Protein AF-A0A7M3X6B1-F1 (afdb_monomer_lite)

Radius of gyration: 15.03 Å; chains: 1; bounding box: 33×25×43 Å

Foldseek 3Di:
DEDADDDCQQQQFPQPPGGDNDDDVVVDVRTQQDKYKHPWDDPDPVDIDIDIDGNCPCNVHDVVVVVVVVVCVVVVVD

Structure (mmCIF, N/CA/C/O backbone):
data_AF-A0A7M3X6B1-F1
#
_entry.id   AF-A0A7M3X6B1-F1
#
loop_
_atom_site.group_PDB
_atom_site.id
_atom_site.type_symbol
_atom_site.label_atom_id
_atom_site.label_alt_id
_atom_site.label_comp_id
_atom_site.label_asym_id
_atom_site.label_entity_id
_atom_site.label_seq_id
_atom_site.pdbx_PDB_ins_code
_atom_site.Cartn_x
_atom_site.Cartn_y
_atom_site.Cartn_z
_atom_site.occupancy
_atom_site.B_iso_or_equiv
_atom_site.auth_seq_id
_atom_site.auth_comp_id
_atom_site.auth_asym_id
_atom_site.auth_atom_id
_atom_site.pdbx_PDB_model_num
ATOM 1 N N . MET A 1 1 ? -5.329 -2.457 1.335 1.00 91.44 1 MET A N 1
ATOM 2 C CA . MET A 1 1 ? -5.600 -3.649 2.162 1.00 91.44 1 MET A CA 1
ATOM 3 C C . MET A 1 1 ? -6.006 -3.214 3.550 1.00 91.44 1 MET A C 1
ATOM 5 O O . MET A 1 1 ? -5.409 -2.278 4.063 1.00 91.44 1 MET A O 1
ATOM 9 N N . LEU A 1 2 ? -7.022 -3.851 4.126 1.00 94.38 2 LEU A N 1
ATOM 10 C CA . LEU A 1 2 ? -7.453 -3.571 5.493 1.00 94.38 2 LEU A CA 1
ATOM 11 C C . LEU A 1 2 ? -6.695 -4.475 6.466 1.00 94.38 2 LEU A C 1
ATOM 13 O O . LEU A 1 2 ? -6.547 -5.667 6.205 1.00 94.38 2 LEU A O 1
ATOM 17 N N . ALA A 1 3 ? -6.238 -3.908 7.575 1.00 95.81 3 ALA A N 1
ATOM 18 C CA . ALA A 1 3 ? -5.634 -4.627 8.689 1.00 95.81 3 ALA A CA 1
ATOM 19 C C . ALA A 1 3 ? -6.185 -4.085 10.016 1.00 95.81 3 ALA A C 1
ATOM 21 O O . ALA A 1 3 ? -6.747 -2.992 10.064 1.00 95.81 3 ALA A O 1
ATOM 22 N N . SER A 1 4 ? -6.038 -4.841 11.105 1.00 95.69 4 SER A N 1
ATOM 23 C CA . SER A 1 4 ? -6.423 -4.362 12.439 1.00 95.69 4 SER A CA 1
ATOM 24 C C . SER A 1 4 ? -5.459 -3.289 12.952 1.00 95.69 4 SER A C 1
ATOM 26 O O . SER A 1 4 ? -5.906 -2.249 13.420 1.00 95.69 4 SER A O 1
ATOM 28 N N . THR A 1 5 ? -4.152 -3.508 12.792 1.00 97.50 5 THR A N 1
ATOM 29 C CA . THR A 1 5 ? -3.062 -2.583 13.147 1.00 97.50 5 THR A CA 1
ATOM 30 C C . THR A 1 5 ? -2.006 -2.548 12.036 1.00 97.50 5 THR A C 1
ATOM 32 O O . THR A 1 5 ? -2.000 -3.425 11.171 1.00 97.50 5 THR A O 1
ATOM 35 N N . ILE A 1 6 ? -1.106 -1.561 12.043 1.00 97.81 6 ILE A N 1
ATOM 36 C CA . ILE A 1 6 ? 0.049 -1.518 11.136 1.00 97.81 6 ILE A CA 1
ATOM 37 C C . ILE A 1 6 ? 1.232 -2.291 11.735 1.00 97.81 6 ILE A C 1
ATOM 39 O O . ILE A 1 6 ? 1.730 -1.949 12.804 1.00 97.81 6 ILE A O 1
ATOM 43 N N . ASP A 1 7 ? 1.738 -3.277 10.994 1.00 97.25 7 ASP A N 1
ATOM 44 C CA . ASP A 1 7 ? 3.074 -3.849 11.172 1.00 97.25 7 ASP A CA 1
ATOM 45 C C . ASP A 1 7 ? 3.962 -3.380 10.016 1.00 97.25 7 ASP A C 1
ATOM 47 O O . ASP A 1 7 ? 3.799 -3.811 8.877 1.00 97.25 7 ASP A O 1
ATOM 51 N N . VAL A 1 8 ? 4.907 -2.482 10.291 1.00 95.69 8 VAL A N 1
ATOM 52 C CA . VAL A 1 8 ? 5.745 -1.865 9.249 1.00 95.69 8 VAL A CA 1
ATOM 53 C C . VAL A 1 8 ? 6.629 -2.863 8.499 1.00 95.69 8 VAL A C 1
ATOM 55 O O . VAL A 1 8 ? 6.941 -2.622 7.336 1.00 95.69 8 VAL A O 1
ATOM 58 N N . ASN A 1 9 ? 7.021 -3.972 9.132 1.00 95.19 9 ASN A N 1
ATOM 59 C CA . ASN A 1 9 ? 7.905 -4.961 8.518 1.00 95.19 9 ASN A CA 1
ATOM 60 C C . ASN A 1 9 ? 7.102 -5.947 7.675 1.00 95.19 9 ASN A C 1
ATOM 62 O O . ASN A 1 9 ? 7.465 -6.217 6.533 1.00 95.19 9 ASN A O 1
ATOM 66 N N . ALA A 1 10 ? 5.991 -6.451 8.215 1.00 95.94 10 ALA A N 1
ATOM 67 C CA . ALA A 1 10 ? 5.132 -7.369 7.478 1.00 95.94 10 ALA A CA 1
ATOM 68 C C . ALA A 1 10 ? 4.422 -6.665 6.312 1.00 95.94 10 ALA A C 1
ATOM 70 O O . ALA A 1 10 ? 4.240 -7.245 5.247 1.00 95.94 10 ALA A O 1
ATOM 71 N N . HIS A 1 11 ? 4.028 -5.401 6.485 1.00 97.31 11 HIS A N 1
ATOM 72 C CA . HIS A 1 11 ? 3.176 -4.701 5.524 1.00 97.31 11 HIS A CA 1
ATOM 73 C C . HIS A 1 11 ? 3.930 -3.932 4.434 1.00 97.31 11 HIS A C 1
ATOM 75 O O . HIS A 1 11 ? 3.286 -3.403 3.527 1.00 97.31 11 HIS A O 1
ATOM 81 N N . LEU A 1 12 ? 5.266 -3.860 4.499 1.00 96.44 12 LEU A N 1
ATOM 82 C CA . LEU A 1 12 ? 6.088 -3.025 3.614 1.00 96.44 12 LEU A CA 1
ATOM 83 C C . LEU A 1 12 ? 5.813 -3.264 2.125 1.00 96.44 12 LEU A C 1
ATOM 85 O O . LEU A 1 12 ? 5.735 -2.313 1.346 1.00 96.44 12 LEU A O 1
ATOM 89 N N . PHE A 1 13 ? 5.632 -4.526 1.742 1.00 96.88 13 PHE A N 1
ATOM 90 C CA . PHE A 1 13 ? 5.437 -4.926 0.352 1.00 96.88 13 PHE A CA 1
ATOM 91 C C . PHE A 1 13 ? 4.010 -5.376 0.042 1.00 96.88 13 PHE A C 1
ATOM 93 O O . PHE A 1 13 ? 3.811 -6.134 -0.903 1.00 96.88 13 PHE A O 1
ATOM 100 N N . ALA A 1 14 ? 3.012 -4.889 0.786 1.00 97.19 14 ALA A N 1
ATOM 101 C CA . ALA A 1 14 ? 1.606 -5.147 0.483 1.00 97.19 14 ALA A CA 1
ATOM 102 C C . ALA A 1 14 ? 1.307 -4.975 -1.021 1.00 97.19 14 ALA A C 1
ATOM 104 O O . ALA A 1 14 ? 1.658 -3.956 -1.625 1.00 97.19 14 ALA A O 1
ATOM 105 N N . A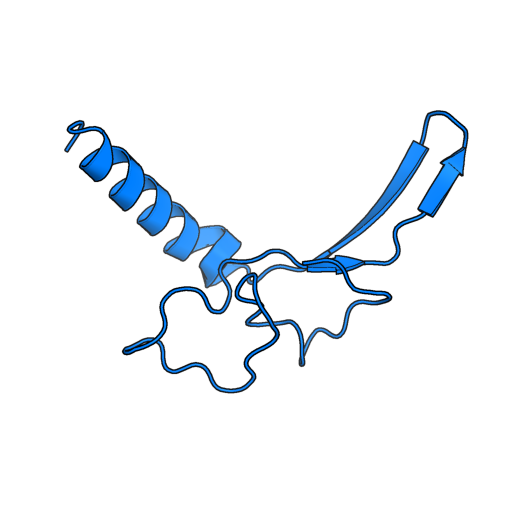SP A 1 15 ? 0.655 -5.973 -1.616 1.00 95.81 15 ASP A N 1
ATOM 106 C CA . ASP A 1 15 ? 0.447 -6.063 -3.070 1.00 95.81 15 ASP A CA 1
ATOM 107 C C . ASP A 1 15 ? -1.032 -5.954 -3.489 1.00 95.81 15 ASP A C 1
ATOM 109 O O . ASP A 1 15 ? -1.351 -5.873 -4.672 1.00 95.81 15 ASP A O 1
ATOM 113 N N . GLY A 1 16 ? -1.941 -5.912 -2.509 1.00 94.19 16 GLY A N 1
ATOM 114 C CA . GLY A 1 16 ? -3.390 -5.862 -2.712 1.00 94.19 16 GLY A CA 1
ATOM 115 C C . GLY A 1 16 ? -4.102 -7.193 -2.462 1.00 94.19 16 GLY A C 1
ATOM 116 O O . GLY A 1 16 ? -5.302 -7.169 -2.204 1.00 94.19 16 GLY A O 1
ATOM 117 N N . ASN A 1 17 ? -3.369 -8.309 -2.454 1.00 94.56 17 ASN A N 1
ATOM 118 C CA . ASN A 1 17 ? -3.860 -9.655 -2.146 1.00 94.56 17 ASN A CA 1
ATOM 119 C C . ASN A 1 17 ? -3.280 -10.204 -0.832 1.00 94.56 17 ASN A C 1
ATOM 121 O O . ASN A 1 17 ? -3.916 -11.020 -0.167 1.00 94.56 17 ASN A O 1
ATOM 125 N N . GLY A 1 18 ? -2.085 -9.758 -0.447 1.00 95.25 18 GLY A N 1
ATOM 126 C CA . GLY A 1 18 ? -1.397 -10.186 0.758 1.00 95.25 18 GLY A CA 1
ATOM 127 C C . GLY A 1 18 ? -0.148 -9.363 1.070 1.00 95.25 18 GLY A C 1
ATOM 128 O O . GLY A 1 18 ? 0.045 -8.241 0.595 1.00 95.25 18 GLY A O 1
ATOM 129 N N . PHE A 1 19 ? 0.686 -9.935 1.934 1.00 96.12 19 PHE A N 1
ATOM 130 C CA . PHE A 1 19 ? 1.862 -9.296 2.521 1.00 96.12 19 PHE A CA 1
ATOM 131 C C . PHE A 1 19 ? 3.127 -10.107 2.194 1.00 96.12 19 PHE A C 1
ATOM 133 O O . PHE A 1 19 ? 3.627 -10.838 3.053 1.00 96.12 19 PHE A O 1
ATOM 140 N N . PRO A 1 20 ? 3.620 -10.068 0.943 1.00 95.50 20 PRO A N 1
ATOM 141 C CA . PRO A 1 20 ? 4.845 -10.773 0.581 1.00 95.50 20 PRO A CA 1
ATOM 142 C C . PRO A 1 20 ? 6.034 -10.204 1.364 1.00 95.50 20 PRO A C 1
ATOM 144 O O . PRO A 1 20 ? 6.159 -8.997 1.541 1.00 95.50 20 PRO A O 1
ATOM 147 N N . THR A 1 21 ? 6.927 -11.071 1.837 1.00 92.81 21 THR A N 1
ATOM 148 C CA . THR A 1 21 ? 8.075 -10.663 2.668 1.00 92.81 21 THR A CA 1
ATOM 149 C C . THR A 1 21 ? 9.374 -10.544 1.874 1.00 92.81 21 THR A C 1
ATOM 151 O O . THR A 1 21 ? 10.244 -9.752 2.227 1.00 92.81 21 THR A O 1
ATOM 154 N N . THR A 1 22 ? 9.503 -11.297 0.782 1.00 93.75 22 THR A N 1
ATOM 155 C CA . THR A 1 22 ? 10.682 -11.303 -0.099 1.00 93.75 22 THR A CA 1
ATOM 156 C C . THR A 1 22 ? 10.252 -11.315 -1.569 1.00 93.75 22 THR A C 1
ATOM 158 O O . THR A 1 22 ? 10.491 -12.307 -2.263 1.00 93.75 22 THR A O 1
ATOM 161 N N . PRO A 1 23 ? 9.561 -10.263 -2.042 1.00 93.75 23 PRO A N 1
ATOM 162 C CA . PRO A 1 23 ? 9.085 -10.219 -3.417 1.00 93.75 23 PRO A CA 1
ATOM 163 C C . PRO A 1 23 ? 10.252 -10.201 -4.406 1.00 93.75 23 PRO A C 1
ATOM 165 O O . PRO A 1 23 ? 11.265 -9.534 -4.180 1.00 93.75 23 PRO A O 1
ATOM 168 N N . ASN A 1 24 ? 10.097 -10.902 -5.525 1.00 93.69 24 ASN A N 1
ATOM 169 C CA . ASN A 1 24 ? 11.033 -10.851 -6.636 1.00 93.69 24 ASN A CA 1
ATOM 170 C C . ASN A 1 24 ? 10.561 -9.815 -7.669 1.00 93.69 24 ASN A C 1
ATOM 172 O O . ASN A 1 24 ? 9.700 -10.135 -8.489 1.00 93.69 24 ASN A O 1
ATOM 176 N N . PRO A 1 25 ? 11.147 -8.606 -7.725 1.00 85.75 25 PRO A N 1
ATOM 177 C CA . PRO A 1 25 ? 10.683 -7.546 -8.624 1.00 85.75 25 PRO A CA 1
ATOM 178 C C . PRO A 1 25 ? 10.828 -7.887 -10.117 1.00 85.75 25 PRO A C 1
ATOM 180 O O . PRO A 1 25 ? 10.225 -7.229 -10.961 1.00 85.75 25 PRO A O 1
ATOM 183 N N . ALA A 1 26 ? 11.611 -8.914 -10.473 1.00 90.06 26 ALA A N 1
ATOM 184 C CA . ALA A 1 26 ? 11.713 -9.384 -11.854 1.00 90.06 26 ALA A CA 1
ATOM 185 C C . ALA A 1 26 ? 10.496 -10.218 -12.299 1.00 90.06 26 ALA A C 1
ATOM 187 O O . ALA A 1 26 ? 10.252 -10.358 -13.497 1.00 90.06 26 ALA A O 1
ATOM 188 N N . GLN A 1 27 ? 9.752 -10.791 -11.351 1.00 93.38 27 GLN A N 1
ATOM 189 C CA . GLN A 1 27 ? 8.611 -11.679 -11.603 1.00 93.38 27 GLN A CA 1
ATOM 190 C C . GLN A 1 27 ? 7.295 -11.092 -11.080 1.00 93.38 27 GLN A C 1
ATOM 192 O O . GLN A 1 27 ? 6.235 -11.343 -11.650 1.00 93.38 27 GLN A O 1
ATOM 197 N N . GLU A 1 28 ? 7.363 -10.277 -10.032 1.00 93.12 28 GLU A N 1
ATOM 198 C CA . GLU A 1 28 ? 6.225 -9.731 -9.305 1.00 93.12 28 GLU A CA 1
ATOM 199 C C . GLU A 1 28 ? 6.243 -8.202 -9.386 1.00 93.12 28 GLU A C 1
ATOM 201 O O . GLU A 1 28 ? 7.208 -7.555 -8.987 1.00 93.12 28 GLU A O 1
ATOM 206 N N . ARG A 1 29 ? 5.159 -7.608 -9.897 1.00 89.50 29 ARG A N 1
ATOM 207 C CA . ARG A 1 29 ? 5.064 -6.149 -10.124 1.00 89.50 29 ARG A CA 1
ATOM 208 C C . ARG A 1 29 ? 4.197 -5.413 -9.103 1.00 89.50 29 ARG A C 1
ATOM 210 O O . ARG A 1 29 ? 4.296 -4.200 -8.966 1.00 89.50 29 ARG A O 1
ATOM 217 N N . ALA A 1 30 ? 3.322 -6.145 -8.421 1.00 93.69 30 ALA A N 1
ATOM 218 C CA . ALA A 1 30 ? 2.382 -5.606 -7.445 1.00 93.69 30 ALA A CA 1
ATOM 219 C C . ALA A 1 30 ? 2.973 -5.319 -6.044 1.00 93.69 30 ALA A C 1
ATOM 221 O O . ALA A 1 30 ? 2.471 -4.402 -5.390 1.00 93.69 30 ALA A O 1
ATOM 222 N N . PRO A 1 31 ? 4.006 -6.033 -5.546 1.00 96.44 31 PRO A N 1
ATOM 223 C CA . PRO A 1 31 ? 4.533 -5.791 -4.205 1.00 96.44 31 PRO A CA 1
ATOM 224 C C . PRO A 1 31 ? 4.960 -4.336 -3.964 1.00 96.44 31 PRO A C 1
ATOM 226 O O . PRO A 1 31 ? 5.718 -3.750 -4.733 1.00 96.44 31 PRO A O 1
ATOM 229 N N . GLY A 1 32 ? 4.447 -3.741 -2.883 1.00 95.50 32 GLY A N 1
ATOM 230 C CA . GLY A 1 32 ? 4.694 -2.341 -2.516 1.00 95.50 32 GLY A CA 1
ATOM 231 C C . GLY A 1 32 ? 3.832 -1.314 -3.262 1.00 95.50 32 GLY A C 1
ATOM 232 O O . GLY A 1 32 ? 3.963 -0.118 -2.994 1.00 95.50 32 GLY A O 1
ATOM 233 N N . MET A 1 33 ? 2.942 -1.746 -4.165 1.00 97.00 33 MET A N 1
ATOM 234 C CA . MET A 1 33 ? 1.997 -0.873 -4.877 1.00 97.00 33 MET A CA 1
ATOM 235 C C . MET A 1 33 ? 0.664 -0.684 -4.150 1.00 97.00 33 MET A C 1
ATOM 237 O O . MET A 1 33 ? -0.10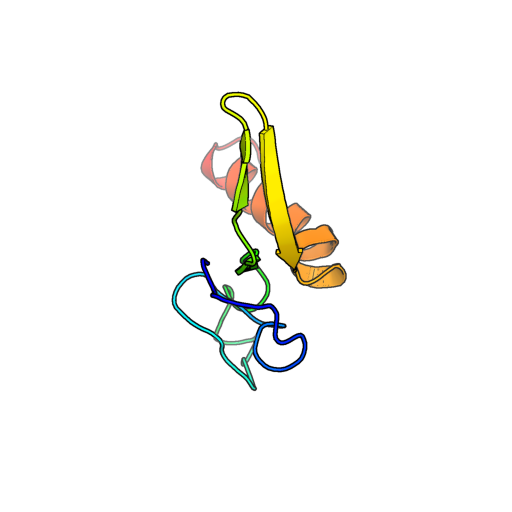9 0.196 -4.545 1.00 97.00 33 MET A O 1
ATOM 241 N N . ALA A 1 34 ? 0.376 -1.462 -3.102 1.00 97.19 34 ALA A N 1
ATOM 242 C CA . ALA A 1 34 ? -0.826 -1.288 -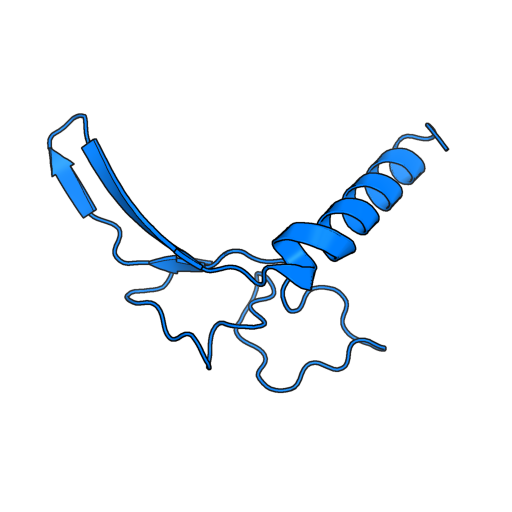2.296 1.00 97.19 34 ALA A CA 1
ATOM 243 C C . ALA A 1 34 ? -0.582 -0.390 -1.074 1.00 97.19 34 ALA A C 1
ATOM 245 O O . ALA A 1 34 ? 0.522 -0.283 -0.545 1.00 97.19 34 ALA A O 1
ATOM 246 N N . VAL A 1 35 ? -1.658 0.245 -0.609 1.00 97.81 35 VAL A N 1
ATOM 247 C CA . VAL A 1 35 ? -1.702 0.970 0.667 1.00 97.81 35 VAL A CA 1
ATOM 248 C C . VAL A 1 35 ? -2.390 0.085 1.696 1.00 97.81 35 VAL A C 1
ATOM 250 O O . VAL A 1 35 ? -3.436 -0.510 1.409 1.00 97.81 35 VAL A O 1
ATOM 253 N N . VAL A 1 36 ? -1.823 -0.002 2.893 1.00 98.31 36 VAL A N 1
ATOM 254 C CA . VAL A 1 36 ? -2.443 -0.675 4.035 1.00 98.31 36 VAL A CA 1
ATOM 255 C C . VAL A 1 36 ? -3.146 0.363 4.887 1.00 98.31 36 VAL A C 1
ATOM 257 O O . VAL A 1 36 ? -2.559 1.389 5.207 1.00 98.31 36 VAL A O 1
ATOM 260 N N . VAL A 1 37 ? -4.403 0.100 5.227 1.00 98.19 37 VAL A N 1
ATOM 261 C CA . VAL A 1 37 ? -5.230 0.942 6.090 1.00 98.19 37 VAL A CA 1
ATOM 262 C C . VAL A 1 37 ? -5.578 0.135 7.331 1.00 98.19 37 VAL A C 1
ATOM 264 O O . VAL A 1 37 ? -6.029 -1.007 7.215 1.00 98.19 37 VAL A O 1
ATOM 267 N N . ALA A 1 38 ? -5.359 0.712 8.506 1.00 98.06 38 ALA A N 1
ATOM 268 C CA . ALA A 1 38 ? -5.621 0.069 9.786 1.00 98.06 38 ALA A CA 1
ATOM 269 C C . ALA A 1 38 ? -6.165 1.059 10.817 1.00 98.06 38 ALA A C 1
ATOM 271 O O . ALA A 1 38 ? -6.306 2.247 10.525 1.00 98.06 38 ALA A O 1
ATOM 272 N N . ASN A 1 39 ? -6.491 0.558 12.015 1.00 97.44 39 ASN A N 1
ATOM 273 C CA . ASN A 1 39 ? -6.991 1.372 13.125 1.00 97.44 39 ASN A CA 1
ATOM 274 C C . ASN A 1 39 ? -8.178 2.271 12.724 1.00 97.44 39 ASN A C 1
ATOM 276 O O . ASN A 1 39 ? -8.275 3.422 13.141 1.00 97.44 39 ASN A O 1
ATOM 280 N N . LEU A 1 40 ? -9.082 1.734 11.894 1.00 97.00 40 LEU A N 1
ATOM 281 C CA . LEU A 1 40 ? -10.276 2.440 11.440 1.00 97.00 40 LEU A CA 1
ATOM 282 C C . LEU A 1 40 ? -11.237 2.651 12.616 1.00 97.00 40 LEU A C 1
ATOM 284 O O . LEU A 1 40 ? -11.704 1.690 13.226 1.00 97.00 40 LEU A O 1
ATOM 288 N N . GLN A 1 41 ? -11.552 3.905 12.909 1.00 97.50 41 GLN A N 1
ATOM 289 C CA . GLN A 1 41 ? -12.425 4.305 14.006 1.00 97.50 41 GLN A CA 1
ATOM 290 C C . GLN A 1 41 ? -13.438 5.332 13.511 1.00 97.50 41 GLN A C 1
ATOM 292 O O . GLN A 1 41 ? -13.076 6.310 12.863 1.00 97.50 41 GLN A O 1
ATOM 297 N N . CYS A 1 42 ? -14.710 5.133 13.849 1.00 96.94 42 CYS A N 1
ATOM 298 C CA . CYS A 1 42 ? -15.727 6.176 13.731 1.00 96.94 42 CYS A CA 1
ATOM 299 C C . CYS A 1 42 ? -15.765 6.917 15.068 1.00 96.94 42 CYS A C 1
ATOM 301 O O . CYS A 1 42 ? -16.242 6.360 16.056 1.00 96.94 42 CYS A O 1
ATOM 303 N N . LEU A 1 43 ? -15.203 8.123 15.116 1.00 97.25 43 LEU A N 1
ATOM 304 C CA . LEU A 1 43 ? -15.105 8.903 16.352 1.00 97.25 43 LEU A CA 1
ATOM 305 C C . LEU A 1 43 ? -16.449 9.560 16.698 1.00 97.25 43 LEU A C 1
ATOM 307 O O . LEU A 1 43 ? -16.823 9.629 17.866 1.00 97.25 43 LEU A O 1
ATOM 311 N N . ASP A 1 44 ? -17.182 10.000 15.674 1.00 97.31 44 ASP A N 1
ATOM 312 C CA . ASP A 1 44 ? -18.514 10.603 15.758 1.00 97.31 44 ASP A CA 1
ATOM 313 C C . ASP A 1 44 ? -19.238 10.464 14.392 1.00 97.31 44 ASP A C 1
ATOM 315 O O . ASP A 1 44 ? -18.640 9.927 13.453 1.00 97.31 44 ASP A O 1
ATOM 319 N N . PRO A 1 45 ? -20.507 10.904 14.234 1.00 97.50 45 PRO A N 1
ATOM 320 C CA . PRO A 1 45 ? -21.257 10.740 12.982 1.00 97.50 45 PRO A CA 1
ATOM 321 C C . PRO A 1 45 ? -20.597 11.332 11.729 1.00 97.50 45 PRO A C 1
ATOM 323 O O . PRO A 1 45 ? -20.944 10.930 10.620 1.00 97.50 45 PRO A O 1
ATOM 326 N N . ASN A 1 46 ? -19.667 12.275 11.896 1.00 97.94 46 ASN A N 1
ATOM 327 C CA . ASN A 1 46 ? -19.048 13.027 10.812 1.00 97.94 46 ASN A CA 1
ATOM 328 C C . ASN A 1 46 ? -17.524 12.835 10.740 1.00 97.94 46 ASN A C 1
ATOM 330 O O . ASN A 1 46 ? -16.898 13.377 9.828 1.00 97.94 46 ASN A O 1
ATOM 334 N N . THR A 1 47 ? -16.926 12.070 11.659 1.00 98.12 47 THR A N 1
ATOM 335 C CA . THR A 1 47 ? -15.469 11.913 11.745 1.00 98.12 47 THR A CA 1
ATOM 336 C C . THR A 1 47 ? -15.056 10.448 11.759 1.00 98.12 47 THR A C 1
ATOM 338 O O . THR A 1 47 ? -15.410 9.677 12.654 1.00 98.12 47 THR A O 1
ATOM 341 N N . VAL A 1 48 ? -14.209 10.087 10.795 1.00 97.81 48 VAL A N 1
ATOM 342 C CA . VAL A 1 48 ? -13.536 8.788 10.715 1.00 97.81 48 VAL A CA 1
ATOM 343 C C . VAL A 1 48 ? -12.032 9.017 10.810 1.00 97.81 48 VAL A C 1
ATOM 345 O O . VAL A 1 48 ? -11.482 9.841 10.081 1.00 97.81 48 VAL A O 1
ATOM 348 N N . ALA A 1 49 ? -11.369 8.274 11.689 1.00 98.25 49 ALA A N 1
ATOM 349 C CA . ALA A 1 49 ? -9.919 8.236 11.805 1.00 98.25 49 ALA A CA 1
ATOM 350 C C . ALA A 1 49 ? -9.392 6.875 11.344 1.00 98.25 49 ALA A C 1
ATOM 352 O O . ALA A 1 49 ? -10.054 5.851 11.514 1.00 98.25 49 ALA A O 1
ATOM 353 N N . PHE A 1 50 ? -8.208 6.868 10.743 1.00 98.25 50 PHE A N 1
ATOM 354 C CA . PHE A 1 50 ? -7.496 5.655 10.357 1.00 98.25 50 PHE A CA 1
ATOM 355 C C . PHE A 1 50 ? -6.004 5.946 10.236 1.00 98.25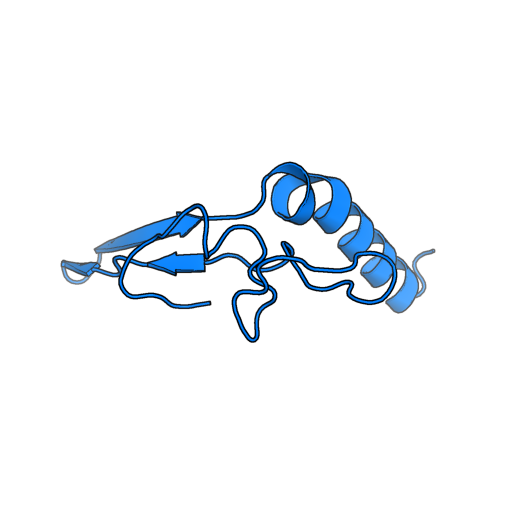 50 PHE A C 1
ATOM 357 O O . PHE A 1 50 ? -5.580 7.094 10.093 1.00 98.25 50 PHE A O 1
ATOM 364 N N . GLU A 1 51 ? -5.217 4.884 10.224 1.00 98.31 51 GLU A N 1
ATOM 365 C CA . GLU A 1 51 ? -3.807 4.918 9.871 1.00 98.31 51 GLU A CA 1
ATOM 366 C C . GLU A 1 51 ? -3.626 4.348 8.470 1.00 98.31 51 GLU A C 1
ATOM 368 O O . GLU A 1 51 ? -4.277 3.370 8.097 1.00 98.31 51 GLU A O 1
ATOM 373 N N . ALA A 1 52 ? -2.730 4.950 7.692 1.00 97.88 52 ALA A N 1
ATOM 374 C CA . ALA A 1 52 ? -2.360 4.450 6.379 1.00 97.88 52 ALA A CA 1
ATOM 375 C C . ALA A 1 52 ? -0.844 4.308 6.263 1.00 97.88 52 ALA A C 1
ATOM 377 O O . ALA A 1 52 ? -0.088 5.199 6.648 1.00 97.88 52 ALA A O 1
ATOM 378 N N . PHE A 1 53 ? -0.410 3.191 5.691 1.00 98.06 53 PHE A N 1
ATOM 379 C CA . PHE A 1 53 ? 0.990 2.867 5.466 1.00 98.06 53 PHE A CA 1
ATOM 380 C C . PHE A 1 53 ? 1.205 2.457 4.011 1.00 98.06 53 PHE A C 1
ATOM 382 O O . PHE A 1 53 ? 0.415 1.706 3.434 1.00 98.06 53 PHE A O 1
ATOM 389 N N . SER A 1 54 ? 2.266 2.972 3.397 1.00 97.25 54 SER A N 1
ATOM 390 C CA . SER A 1 54 ? 2.603 2.679 2.005 1.00 97.25 54 SER A CA 1
ATOM 391 C C . SER A 1 54 ? 4.102 2.777 1.776 1.00 97.25 54 SER A C 1
ATOM 393 O O . SER A 1 54 ? 4.797 3.529 2.464 1.00 97.25 54 SER A O 1
ATOM 395 N N . HIS A 1 55 ? 4.591 2.055 0.772 1.00 96.50 55 HIS A N 1
ATOM 396 C CA . HIS A 1 55 ? 5.985 2.136 0.371 1.00 96.50 55 HIS A CA 1
ATOM 397 C C . HIS A 1 55 ? 6.249 3.466 -0.353 1.00 96.50 55 HIS A C 1
ATOM 399 O O . HIS A 1 55 ? 5.789 3.689 -1.474 1.00 96.50 55 HIS A O 1
ATOM 405 N N . ASN A 1 56 ? 7.018 4.362 0.265 1.00 96.12 56 ASN A N 1
ATOM 406 C CA . ASN A 1 56 ? 7.228 5.721 -0.244 1.00 96.12 56 ASN A CA 1
ATOM 407 C C . ASN A 1 56 ? 7.976 5.768 -1.590 1.00 96.12 56 ASN A C 1
ATOM 409 O O . ASN A 1 56 ? 7.637 6.584 -2.437 1.00 96.12 56 ASN A O 1
ATOM 413 N N . THR A 1 57 ? 8.963 4.895 -1.818 1.00 95.50 57 THR A N 1
ATOM 414 C CA . THR A 1 57 ? 9.711 4.865 -3.091 1.00 95.50 57 THR A CA 1
ATOM 415 C C . THR A 1 57 ? 8.997 4.111 -4.216 1.00 95.50 57 THR A C 1
ATOM 417 O O . THR A 1 57 ? 9.210 4.443 -5.380 1.00 95.50 57 THR A O 1
ATOM 420 N N . ILE A 1 58 ? 8.138 3.135 -3.895 1.00 95.25 58 ILE A N 1
ATOM 421 C CA . ILE A 1 58 ? 7.358 2.364 -4.874 1.00 95.25 58 ILE A CA 1
ATOM 422 C C . ILE A 1 58 ? 6.015 3.064 -5.100 1.00 95.25 58 ILE A C 1
ATOM 424 O O . ILE A 1 58 ? 5.897 3.853 -6.037 1.00 95.25 58 ILE A O 1
ATOM 428 N N . ARG A 1 59 ? 5.025 2.872 -4.217 1.00 96.19 59 ARG A N 1
ATOM 429 C CA . ARG A 1 59 ? 3.706 3.513 -4.339 1.00 96.19 59 ARG A CA 1
ATOM 430 C C . ARG A 1 59 ? 3.790 5.038 -4.392 1.00 96.19 59 ARG A C 1
ATOM 432 O O . ARG A 1 59 ? 3.084 5.651 -5.188 1.00 96.19 59 ARG A O 1
ATOM 439 N N . GLY A 1 60 ? 4.603 5.636 -3.522 1.00 94.56 60 GLY A N 1
ATOM 440 C CA . GLY A 1 60 ? 4.659 7.090 -3.344 1.00 94.56 60 GLY A CA 1
ATOM 441 C C . GLY A 1 60 ? 5.490 7.845 -4.385 1.00 94.56 60 GLY A C 1
ATOM 442 O O . GLY A 1 60 ? 5.377 9.065 -4.462 1.00 94.56 60 GLY A O 1
ATOM 443 N N . ALA A 1 61 ? 6.311 7.148 -5.177 1.00 96.19 61 ALA A N 1
ATOM 444 C CA . ALA A 1 61 ? 7.212 7.774 -6.140 1.00 96.19 61 ALA A CA 1
ATOM 445 C C . ALA A 1 61 ? 7.289 6.976 -7.450 1.00 96.19 61 ALA A C 1
ATOM 447 O O . ALA A 1 61 ? 6.443 7.151 -8.325 1.00 96.19 61 ALA A O 1
ATOM 448 N N . ALA A 1 62 ? 8.288 6.103 -7.605 1.00 95.88 62 ALA A N 1
ATOM 449 C CA . ALA A 1 62 ? 8.632 5.504 -8.893 1.00 95.88 62 ALA A CA 1
ATOM 450 C C . ALA A 1 62 ? 7.505 4.632 -9.463 1.00 95.88 62 ALA A C 1
ATOM 452 O O . ALA A 1 62 ? 7.124 4.792 -10.620 1.00 95.88 62 ALA A O 1
ATOM 453 N N . GLY A 1 63 ? 6.929 3.755 -8.641 1.00 94.44 63 GLY A N 1
ATOM 454 C CA . GLY A 1 63 ? 5.834 2.876 -9.048 1.00 94.44 63 GLY A CA 1
ATOM 455 C C . GLY A 1 63 ? 4.572 3.647 -9.437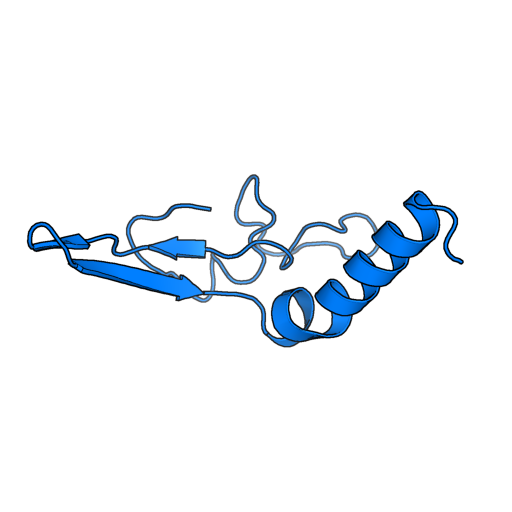 1.00 94.44 63 GLY A C 1
ATOM 456 O O . GLY A 1 63 ? 3.916 3.292 -10.410 1.00 94.44 63 GLY A O 1
ATOM 457 N N . GLY A 1 64 ? 4.264 4.746 -8.742 1.00 94.75 64 GLY A N 1
ATOM 458 C CA . GLY A 1 64 ? 3.152 5.629 -9.107 1.00 94.75 64 GLY A CA 1
ATOM 459 C C . GLY A 1 64 ? 3.322 6.262 -10.493 1.00 94.75 64 GLY A C 1
ATOM 460 O O . GLY A 1 64 ? 2.371 6.298 -11.270 1.00 94.75 64 GLY A O 1
ATOM 461 N N . VAL A 1 65 ? 4.536 6.708 -10.830 1.00 96.56 65 VAL A N 1
ATOM 462 C CA . VAL A 1 65 ? 4.840 7.277 -12.155 1.00 96.56 65 VAL A CA 1
ATOM 463 C C . VAL A 1 65 ? 4.772 6.210 -13.247 1.00 96.56 65 VAL A C 1
ATOM 465 O O . VAL A 1 65 ? 4.183 6.460 -14.296 1.00 96.56 65 VAL A O 1
ATOM 468 N N . VAL A 1 66 ? 5.317 5.014 -12.999 1.00 95.06 66 VAL A N 1
ATOM 469 C CA . VAL A 1 66 ? 5.221 3.889 -13.944 1.00 95.06 66 VAL A CA 1
ATOM 470 C C . VAL A 1 66 ? 3.759 3.517 -14.192 1.00 95.06 66 VAL A C 1
ATOM 472 O O . VAL A 1 66 ? 3.362 3.400 -15.345 1.00 95.06 66 VAL A O 1
ATOM 475 N N . LEU A 1 67 ? 2.935 3.439 -13.144 1.00 95.00 67 LEU A N 1
ATOM 476 C CA . LEU A 1 67 ? 1.505 3.150 -13.276 1.00 95.00 67 LEU A CA 1
ATOM 477 C C . LEU A 1 67 ? 0.770 4.206 -14.120 1.00 95.00 67 LEU A C 1
ATOM 479 O O . LEU A 1 67 ? -0.102 3.864 -14.914 1.00 95.00 67 LEU A O 1
ATOM 483 N N . LEU A 1 68 ? 1.119 5.489 -13.977 1.00 96.88 68 LEU A N 1
ATOM 484 C CA . LEU A 1 68 ? 0.559 6.549 -14.822 1.00 96.88 68 LEU A CA 1
ATOM 485 C C . LEU A 1 68 ? 1.012 6.426 -16.282 1.00 96.88 68 LEU A C 1
ATOM 487 O O . LEU A 1 68 ? 0.212 6.676 -17.179 1.00 96.88 68 LEU A O 1
ATOM 491 N N . ALA A 1 69 ? 2.262 6.031 -16.529 1.00 97.31 69 ALA A N 1
ATOM 492 C CA . ALA A 1 69 ? 2.758 5.786 -17.881 1.00 97.31 69 ALA A CA 1
ATOM 493 C C . ALA A 1 69 ? 2.060 4.580 -18.533 1.00 97.31 69 ALA A C 1
ATOM 495 O O . ALA A 1 69 ? 1.636 4.671 -19.683 1.00 97.31 69 ALA A O 1
ATOM 496 N N . GLU A 1 70 ? 1.879 3.484 -17.790 1.00 96.00 70 GLU A N 1
ATOM 497 C CA . GLU A 1 70 ? 1.113 2.313 -18.234 1.00 96.00 70 GLU A CA 1
ATOM 498 C C . GLU A 1 70 ? -0.338 2.691 -18.562 1.00 96.00 70 GLU A C 1
ATOM 500 O O . GLU A 1 70 ? -0.859 2.295 -19.605 1.00 96.00 70 GLU A O 1
ATOM 505 N N . LEU A 1 71 ? -0.972 3.516 -17.718 1.00 97.56 71 LEU A N 1
ATOM 506 C CA . LEU A 1 71 ? -2.315 4.031 -17.973 1.00 97.56 71 LEU A CA 1
ATOM 507 C C . LEU A 1 71 ? -2.357 4.885 -19.247 1.00 97.56 71 LEU A C 1
ATOM 509 O O . LEU A 1 71 ? -3.200 4.638 -20.105 1.00 97.56 71 LEU A O 1
ATOM 513 N N . ALA A 1 72 ? -1.448 5.851 -19.398 1.00 98.38 72 ALA A N 1
ATOM 514 C CA . ALA A 1 72 ? -1.392 6.717 -20.575 1.00 98.38 72 ALA A CA 1
ATOM 515 C C . ALA A 1 72 ? -1.209 5.915 -21.870 1.00 98.38 72 ALA A C 1
ATOM 517 O O . ALA A 1 72 ? -1.913 6.165 -22.847 1.00 98.38 72 ALA A O 1
ATOM 518 N N . HIS A 1 73 ? -0.332 4.910 -21.848 1.00 98.12 73 HIS A N 1
ATOM 519 C CA . HIS A 1 73 ? -0.153 3.995 -22.968 1.00 98.12 73 HIS A CA 1
ATOM 520 C C . HIS A 1 73 ? -1.430 3.190 -23.262 1.00 98.12 73 HIS A C 1
ATOM 522 O O . HIS A 1 73 ? -1.860 3.113 -24.408 1.00 98.12 73 HIS A O 1
ATOM 528 N N . SER A 1 74 ? -2.100 2.652 -22.232 1.00 98.06 74 SER A N 1
ATOM 529 C CA . SER A 1 74 ? -3.366 1.912 -22.401 1.00 98.06 74 SER A CA 1
ATOM 530 C C . SER A 1 74 ? -4.514 2.765 -22.956 1.00 98.06 74 SER A C 1
ATOM 532 O O . SER A 1 74 ? -5.475 2.231 -23.502 1.00 98.06 74 SER A O 1
ATOM 534 N N . MET A 1 75 ? -4.410 4.087 -22.809 1.00 98.25 75 MET A N 1
ATOM 5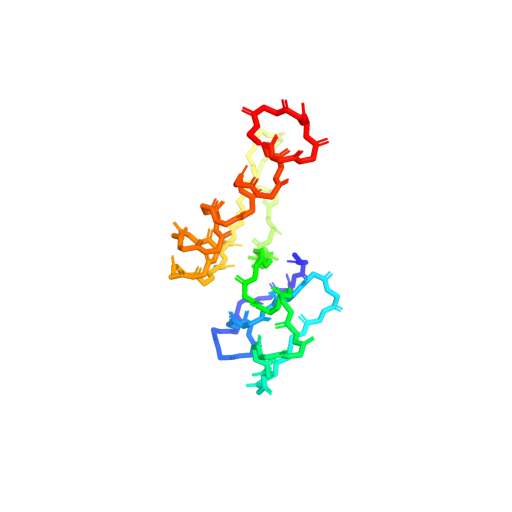35 C CA . MET A 1 75 ? -5.346 5.078 -23.337 1.00 98.25 75 MET A CA 1
ATOM 536 C C . MET A 1 75 ? -4.920 5.634 -24.706 1.00 98.25 75 MET A C 1
ATOM 538 O O . MET A 1 75 ? -5.544 6.580 -25.179 1.00 98.25 75 MET A O 1
ATOM 542 N N . GLU A 1 76 ? -3.862 5.089 -25.320 1.00 97.25 76 GLU A N 1
ATOM 543 C CA . GLU A 1 76 ? -3.303 5.541 -26.605 1.00 97.25 76 GLU A CA 1
ATOM 544 C C . GLU A 1 76 ? -2.857 7.019 -26.600 1.00 97.25 76 GLU A C 1
ATOM 546 O O . GLU A 1 76 ? -2.873 7.702 -27.624 1.00 97.25 76 GLU A O 1
ATOM 551 N N . LEU A 1 77 ? -2.451 7.536 -25.434 1.00 96.81 77 LEU A N 1
ATOM 552 C CA . LEU A 1 77 ? -1.930 8.902 -25.289 1.00 96.81 77 LEU A CA 1
ATOM 553 C C . LEU A 1 77 ? -0.412 8.990 -25.524 1.00 96.81 77 LEU A C 1
ATOM 555 O O . LEU A 1 77 ? 0.112 10.100 -25.649 1.00 96.81 77 LEU A O 1
ATOM 559 N N . LEU A 1 78 ? 0.277 7.841 -25.550 1.00 86.88 78 LEU A N 1
ATOM 560 C CA . LEU A 1 78 ? 1.715 7.659 -25.786 1.00 86.88 78 LEU A CA 1
ATOM 561 C C . LEU A 1 78 ? 1.995 6.332 -26.506 1.00 86.88 78 LEU A C 1
ATOM 563 O O . LEU A 1 78 ? 1.415 5.295 -26.093 1.00 86.88 78 LEU A O 1
#

Secondary structure (DSSP, 8-state):
-B-SS--TTTSTT--SS---SS--TTT-S-TT-SPEEEEEEEEETTEEEEEEE--TTIIIIIHHHHHHHHHHHHTT--

Sequence (78 aa):
MLASTIDVNAHLFADGNGFPTTPNPAQERAPGMAVVVANLQCLDPNTVAFEAFSHNTIRGAAGGVVLLAELAHSMELL

pLDDT: mean 95.9, std 2.42, range [85.75, 98.38]